Protein AF-A0A1J5F7H6-F1 (afdb_monomer_lite)

Structure (mmCIF, N/CA/C/O backbone):
data_AF-A0A1J5F7H6-F1
#
_entry.id   AF-A0A1J5F7H6-F1
#
loop_
_atom_site.group_PDB
_atom_site.id
_atom_site.type_symbol
_atom_site.label_atom_id
_atom_site.label_alt_id
_atom_site.label_comp_id
_atom_site.label_asym_id
_atom_site.label_entity_id
_atom_site.label_seq_id
_atom_site.pdbx_PDB_ins_code
_atom_site.Cartn_x
_atom_site.Cartn_y
_atom_site.Cartn_z
_atom_site.occupancy
_atom_site.B_iso_or_equiv
_atom_site.auth_seq_id
_atom_site.auth_comp_id
_atom_site.auth_asym_id
_atom_site.auth_atom_id
_atom_site.pdbx_PDB_model_num
ATOM 1 N N . MET A 1 1 ? 1.848 -36.846 8.413 1.00 49.62 1 MET A N 1
ATOM 2 C CA . MET A 1 1 ? 0.694 -36.018 8.821 1.00 49.62 1 MET A CA 1
ATOM 3 C C . MET A 1 1 ? 0.190 -35.360 7.544 1.00 49.62 1 MET A C 1
ATOM 5 O O . MET A 1 1 ? 0.989 -34.687 6.914 1.00 49.62 1 MET A O 1
ATOM 9 N N . LYS A 1 2 ? -1.017 -35.671 7.052 1.00 59.19 2 LYS A N 1
ATOM 10 C CA . LYS A 1 2 ? -1.530 -35.000 5.843 1.00 59.19 2 LYS A CA 1
ATOM 11 C C . LYS A 1 2 ? -2.037 -33.627 6.262 1.00 59.19 2 LYS A C 1
ATOM 13 O O . LYS A 1 2 ? -2.937 -33.556 7.097 1.00 59.19 2 LYS A O 1
ATOM 18 N N . GLU A 1 3 ? -1.429 -32.573 5.734 1.00 76.12 3 GLU A N 1
ATOM 19 C CA . GLU A 1 3 ? -1.922 -31.216 5.937 1.00 76.12 3 GLU A CA 1
ATOM 20 C C . GLU A 1 3 ? -3.323 -31.089 5.340 1.00 76.12 3 GLU A C 1
ATOM 22 O O . GLU A 1 3 ? -3.606 -31.599 4.255 1.00 76.12 3 GLU A O 1
ATOM 27 N N . LYS A 1 4 ? -4.224 -30.461 6.092 1.00 78.50 4 LYS A N 1
ATOM 28 C CA . LYS A 1 4 ? -5.611 -30.254 5.687 1.00 78.50 4 LYS A CA 1
ATOM 29 C C . LYS A 1 4 ? -5.735 -28.807 5.227 1.00 78.50 4 LYS A C 1
ATOM 31 O O . LYS A 1 4 ? -5.976 -27.915 6.035 1.00 78.50 4 LYS A O 1
ATOM 36 N N . TRP A 1 5 ? -5.479 -28.572 3.947 1.00 85.12 5 TRP A N 1
ATOM 37 C CA . TRP A 1 5 ? -5.621 -27.246 3.355 1.00 85.12 5 TRP A CA 1
ATOM 38 C C . TRP A 1 5 ? -7.104 -26.885 3.229 1.00 85.12 5 TRP A C 1
ATOM 40 O O . TRP A 1 5 ? -7.947 -27.740 2.955 1.00 85.12 5 TRP A O 1
ATOM 50 N N . ILE A 1 6 ? -7.433 -25.618 3.480 1.00 85.19 6 ILE A N 1
ATOM 51 C CA . ILE A 1 6 ? -8.789 -25.104 3.282 1.00 85.19 6 ILE A CA 1
ATOM 52 C C . ILE A 1 6 ? -8.943 -24.807 1.794 1.00 85.19 6 ILE A C 1
ATOM 54 O O . ILE A 1 6 ? -8.423 -23.804 1.307 1.00 85.19 6 ILE A O 1
ATOM 58 N N . GLU A 1 7 ? -9.667 -25.663 1.081 1.00 83.12 7 GLU A N 1
ATOM 59 C CA . GLU A 1 7 ? -10.004 -25.425 -0.320 1.00 83.12 7 GLU A CA 1
ATOM 60 C C . GLU A 1 7 ? -10.956 -24.227 -0.444 1.00 83.12 7 GLU A C 1
ATOM 62 O O . GLU A 1 7 ? -11.933 -24.091 0.301 1.00 83.12 7 GLU A O 1
ATOM 67 N N . LYS A 1 8 ? -10.652 -23.327 -1.382 1.00 82.06 8 LYS A N 1
ATOM 68 C CA . LYS A 1 8 ? -11.474 -22.156 -1.694 1.00 82.06 8 LYS A CA 1
ATOM 69 C C . LYS A 1 8 ? -12.119 -22.358 -3.058 1.00 82.06 8 LYS A C 1
ATOM 71 O O . LYS A 1 8 ? -11.427 -22.605 -4.039 1.00 82.06 8 LYS A O 1
ATOM 76 N N . ASN A 1 9 ? -13.442 -22.219 -3.128 1.00 89.06 9 ASN A N 1
ATOM 77 C CA . ASN A 1 9 ? -14.142 -22.152 -4.407 1.00 89.06 9 ASN A CA 1
ATOM 78 C C . ASN A 1 9 ? -14.033 -20.728 -4.963 1.00 89.06 9 ASN A C 1
ATOM 80 O O . ASN A 1 9 ? -14.822 -19.861 -4.591 1.00 89.06 9 ASN A O 1
ATOM 84 N N . VAL A 1 10 ? -13.054 -20.502 -5.839 1.00 88.94 10 VAL A N 1
ATOM 85 C CA . VAL A 1 10 ? -12.787 -19.190 -6.448 1.00 88.94 10 VAL A CA 1
ATOM 86 C C . VAL A 1 10 ? -14.008 -18.661 -7.207 1.00 88.94 10 VAL A C 1
ATOM 88 O O . VAL A 1 10 ? -14.353 -17.495 -7.060 1.00 88.94 10 VAL A O 1
ATOM 91 N N . ALA A 1 11 ? -14.729 -19.527 -7.925 1.00 89.50 11 ALA A N 1
ATOM 92 C CA . ALA A 1 11 ? -15.929 -19.142 -8.672 1.00 89.50 11 ALA A CA 1
ATOM 93 C C . ALA A 1 11 ? -17.108 -18.725 -7.771 1.00 89.50 11 ALA A C 1
ATOM 95 O O . ALA A 1 11 ? -18.069 -18.127 -8.244 1.00 89.50 11 ALA A O 1
ATOM 96 N N . GLY A 1 12 ? -17.055 -19.059 -6.477 1.00 91.50 12 GLY A N 1
ATOM 97 C CA . GLY A 1 12 ? -18.051 -18.652 -5.488 1.00 91.50 12 GLY A CA 1
ATOM 98 C C . GLY A 1 12 ? -17.746 -17.318 -4.801 1.00 91.50 12 GLY A C 1
ATOM 99 O O . GLY A 1 12 ? -18.515 -16.911 -3.931 1.00 91.50 12 GLY A O 1
ATOM 100 N N . LEU A 1 13 ? -16.629 -16.660 -5.126 1.00 91.81 13 LEU A N 1
ATOM 101 C CA . LEU A 1 13 ? -16.254 -15.384 -4.521 1.00 91.81 13 LEU A CA 1
ATOM 102 C C . LEU A 1 13 ? -16.981 -14.226 -5.212 1.00 91.81 13 LEU A C 1
ATOM 104 O O . LEU A 1 13 ? -17.046 -14.154 -6.433 1.00 91.81 13 LEU A O 1
ATOM 108 N N . SER A 1 14 ? -17.511 -13.295 -4.417 1.00 94.44 14 SER A N 1
ATOM 109 C CA . SER A 1 14 ? -18.172 -12.086 -4.930 1.00 94.44 14 SER A CA 1
ATOM 110 C C . SER A 1 14 ? -17.197 -11.063 -5.512 1.00 94.44 14 SER A C 1
ATOM 112 O O . SER A 1 14 ? -17.610 -10.172 -6.246 1.00 94.44 14 SER A O 1
ATOM 114 N N . VAL A 1 15 ? -15.924 -11.157 -5.130 1.00 93.75 15 VAL A N 1
ATOM 115 C CA . VAL A 1 15 ? -14.830 -10.313 -5.608 1.00 93.75 15 VAL A CA 1
ATOM 116 C C . VAL A 1 15 ? -13.747 -11.239 -6.128 1.00 93.75 15 VAL A C 1
ATOM 118 O O . VAL A 1 15 ? -13.384 -12.208 -5.454 1.00 93.75 15 VAL A O 1
ATOM 121 N N . GLU A 1 16 ? -13.259 -10.946 -7.328 1.00 91.31 16 GLU A N 1
ATOM 122 C CA . GLU A 1 16 ? -12.158 -11.683 -7.929 1.00 91.31 16 GLU A CA 1
ATOM 123 C C . GLU A 1 16 ? -10.892 -11.522 -7.072 1.00 91.31 16 GLU A C 1
ATOM 125 O O . GLU A 1 16 ? -10.568 -10.409 -6.651 1.00 91.31 16 GLU A O 1
ATOM 130 N N . PRO A 1 17 ? -10.178 -12.615 -6.761 1.00 91.00 17 PRO A N 1
ATOM 131 C CA . PRO A 1 17 ? -8.893 -12.519 -6.091 1.00 91.00 17 PRO A CA 1
ATOM 132 C C . PRO A 1 17 ? -7.892 -11.705 -6.912 1.00 91.00 17 PRO A C 1
ATOM 134 O O . PRO A 1 17 ? -7.690 -11.978 -8.088 1.00 91.00 17 PRO A O 1
ATOM 137 N N . ASN A 1 18 ? -7.166 -10.799 -6.254 1.00 90.94 18 ASN A N 1
ATOM 138 C CA . ASN A 1 18 ? -6.076 -10.042 -6.883 1.00 90.94 18 ASN A CA 1
ATOM 139 C C . ASN A 1 18 ? -4.932 -10.936 -7.408 1.00 90.94 18 ASN A C 1
ATOM 141 O O . ASN A 1 18 ? -4.098 -10.471 -8.174 1.00 90.94 18 ASN A O 1
ATOM 145 N N . LEU A 1 19 ? -4.856 -12.194 -6.960 1.00 90.50 19 LEU A N 1
ATOM 146 C CA . LEU A 1 19 ? -3.813 -13.148 -7.324 1.00 90.50 19 LEU A CA 1
ATOM 147 C C . LEU A 1 19 ? -4.439 -14.518 -7.597 1.00 90.50 19 LEU A C 1
ATOM 149 O O . LEU A 1 19 ? -4.644 -15.317 -6.680 1.00 90.50 19 LEU A O 1
ATOM 153 N N . LEU A 1 20 ? -4.781 -14.760 -8.861 1.00 90.69 20 LEU A N 1
ATOM 154 C CA . LEU A 1 20 ? -5.392 -16.010 -9.322 1.00 90.69 20 LEU A CA 1
ATOM 155 C C . LEU A 1 20 ? -4.360 -17.094 -9.645 1.00 90.69 20 LEU A C 1
ATOM 157 O O . LEU A 1 20 ? -4.550 -18.251 -9.272 1.00 90.69 20 LEU A O 1
ATOM 161 N N . ASP A 1 21 ? -3.276 -16.717 -10.322 1.00 91.50 21 ASP A N 1
ATOM 162 C CA . ASP A 1 21 ? -2.204 -17.619 -10.735 1.00 91.50 21 ASP A CA 1
ATOM 163 C C . ASP A 1 21 ? -0.859 -17.059 -10.282 1.00 91.50 21 ASP A C 1
ATOM 165 O O . ASP A 1 21 ? -0.268 -16.190 -10.917 1.00 91.50 21 ASP A O 1
ATOM 169 N N . TYR A 1 22 ? -0.370 -17.578 -9.160 1.00 90.94 22 TYR A N 1
ATOM 170 C CA . TYR A 1 22 ? 0.898 -17.140 -8.595 1.00 90.94 22 TYR A CA 1
ATOM 171 C C . TYR A 1 22 ? 2.075 -17.300 -9.562 1.00 90.94 22 TYR A C 1
ATOM 173 O O . TYR A 1 22 ? 2.928 -16.421 -9.617 1.00 90.94 22 TYR A O 1
ATOM 181 N N . VAL A 1 23 ? 2.141 -18.413 -10.301 1.00 94.94 23 VAL A N 1
ATOM 182 C CA . VAL A 1 23 ? 3.297 -18.714 -11.156 1.00 94.94 23 VAL A CA 1
ATOM 183 C C . VAL A 1 23 ? 3.310 -17.761 -12.339 1.00 94.94 23 VAL A C 1
ATOM 185 O O . VAL A 1 23 ? 4.333 -17.137 -12.607 1.00 94.94 23 VAL A O 1
ATOM 188 N N . SER A 1 24 ? 2.158 -17.593 -12.989 1.00 95.19 24 SER A N 1
ATOM 189 C CA . SER A 1 24 ? 2.037 -16.677 -14.120 1.00 95.19 24 SER A CA 1
ATOM 190 C C . SER A 1 24 ? 2.325 -15.231 -13.722 1.00 95.19 24 SER A C 1
ATOM 192 O O . SER A 1 24 ? 3.021 -14.534 -14.453 1.00 95.19 24 SER A O 1
ATOM 194 N N . GLU A 1 25 ? 1.824 -14.772 -12.572 1.00 94.19 25 GLU A N 1
ATOM 195 C CA . GLU A 1 25 ? 2.097 -13.410 -12.103 1.00 94.19 25 GLU A CA 1
ATOM 196 C C . GLU A 1 25 ? 3.567 -13.231 -11.713 1.00 94.19 25 GLU A C 1
ATOM 198 O O . GLU A 1 25 ? 4.187 -12.256 -12.126 1.00 94.19 25 GLU A O 1
ATOM 203 N N . TYR A 1 26 ? 4.165 -14.196 -11.007 1.00 94.19 26 TYR A N 1
ATOM 204 C CA . TYR A 1 26 ? 5.582 -14.155 -10.640 1.00 94.19 26 TYR A CA 1
ATOM 205 C C . TYR A 1 26 ? 6.505 -14.035 -11.860 1.00 94.19 26 TYR A C 1
ATOM 207 O O . TYR A 1 26 ? 7.456 -13.259 -11.833 1.00 94.19 26 TYR A O 1
ATOM 215 N N . GLU A 1 27 ? 6.214 -14.767 -12.938 1.00 96.06 27 GLU A N 1
ATOM 216 C CA . GLU A 1 27 ? 7.005 -14.732 -14.175 1.00 96.06 27 GLU A CA 1
ATOM 217 C C . GLU A 1 27 ? 6.903 -13.399 -14.934 1.00 96.06 27 GLU A C 1
ATOM 219 O O . GLU A 1 27 ? 7.797 -13.077 -15.717 1.00 96.06 27 GLU A O 1
ATOM 224 N N . LYS A 1 28 ? 5.836 -12.621 -14.716 1.00 95.06 28 LYS A N 1
ATOM 225 C CA . LYS A 1 28 ? 5.603 -11.333 -15.390 1.00 95.06 28 LYS A CA 1
ATOM 226 C C . LYS A 1 28 ? 6.183 -10.135 -14.641 1.00 95.06 28 LYS A C 1
ATOM 228 O O . LYS A 1 28 ? 6.313 -9.076 -15.246 1.00 95.06 28 LYS A O 1
ATOM 233 N N . VAL A 1 29 ? 6.492 -10.267 -13.349 1.00 93.12 29 VAL A N 1
ATOM 234 C CA . VAL A 1 29 ? 6.982 -9.141 -12.539 1.00 93.12 29 VAL A CA 1
ATOM 235 C C . VAL A 1 29 ? 8.308 -8.611 -13.091 1.00 93.12 29 VAL A C 1
ATOM 237 O O . VAL A 1 29 ? 9.275 -9.356 -13.249 1.00 93.12 29 VAL A O 1
ATOM 240 N N . SER A 1 30 ? 8.371 -7.295 -13.296 1.00 95.44 30 SER A N 1
ATOM 241 C CA . SER A 1 30 ? 9.580 -6.553 -13.655 1.00 95.44 30 SER A CA 1
ATOM 242 C C . SER A 1 30 ? 9.884 -5.493 -12.602 1.00 95.44 30 SER A C 1
ATOM 244 O O . SER A 1 30 ? 9.014 -4.714 -12.216 1.00 95.44 30 SER A O 1
ATOM 246 N N . TRP A 1 31 ? 11.139 -5.428 -12.153 1.00 93.69 31 TRP A N 1
ATOM 247 C CA . TRP A 1 31 ? 11.566 -4.386 -11.217 1.00 93.69 31 TRP A CA 1
ATOM 248 C C . TRP A 1 31 ? 11.590 -2.993 -11.844 1.00 93.69 31 TRP A C 1
ATOM 250 O O . TRP A 1 31 ? 11.416 -2.018 -11.120 1.00 93.69 31 TRP A O 1
ATOM 260 N N . ASP A 1 32 ? 11.766 -2.897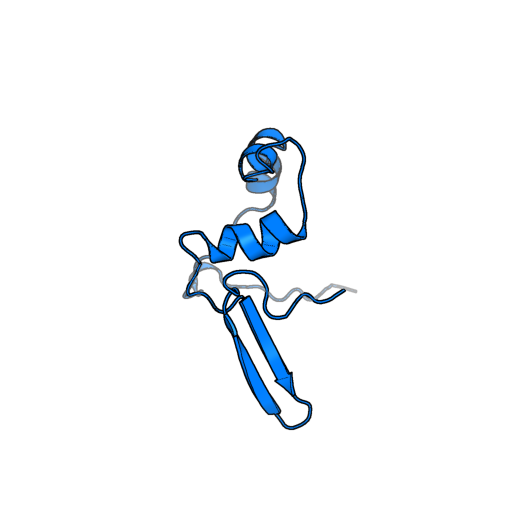 -13.163 1.00 95.31 32 ASP A N 1
ATOM 261 C CA . ASP A 1 32 ? 11.708 -1.615 -13.868 1.00 95.31 32 ASP A CA 1
ATOM 262 C C . ASP A 1 32 ? 10.275 -1.065 -13.884 1.00 95.31 32 ASP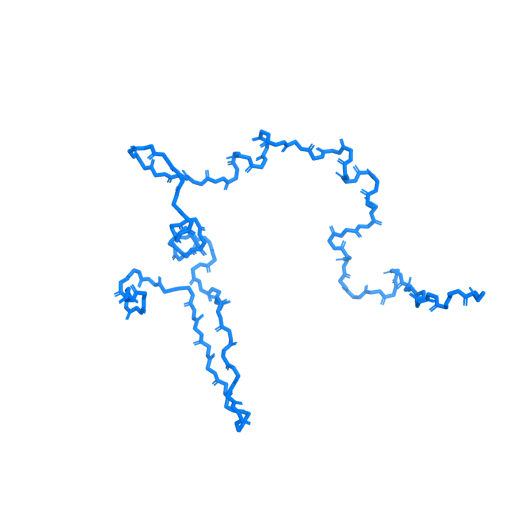 A C 1
ATOM 264 O O . ASP A 1 32 ? 10.074 0.130 -13.666 1.00 95.31 32 ASP A O 1
ATOM 268 N N . ASP A 1 33 ? 9.277 -1.942 -14.046 1.00 94.75 33 ASP A N 1
ATOM 269 C CA . ASP A 1 33 ? 7.864 -1.555 -13.986 1.00 94.75 33 ASP A CA 1
ATOM 270 C C . ASP A 1 33 ? 7.508 -1.086 -12.572 1.00 94.75 33 ASP A C 1
ATOM 272 O O . ASP A 1 33 ? 6.971 0.006 -12.408 1.00 94.75 33 ASP A O 1
ATOM 276 N N . VAL A 1 34 ? 7.915 -1.839 -11.542 1.00 92.25 34 VAL A N 1
ATOM 277 C CA . VAL A 1 34 ? 7.724 -1.449 -10.132 1.00 92.25 34 VAL A CA 1
ATOM 278 C C . VAL A 1 34 ? 8.404 -0.113 -9.823 1.00 92.25 34 VAL A C 1
ATOM 280 O O . VAL A 1 34 ? 7.827 0.729 -9.144 1.00 92.25 34 VAL A O 1
ATOM 283 N N . ALA A 1 35 ? 9.622 0.113 -10.321 1.00 90.94 35 ALA A N 1
ATOM 284 C CA . ALA A 1 35 ? 10.324 1.378 -10.121 1.00 90.94 35 ALA A CA 1
ATOM 285 C C . ALA A 1 35 ? 9.59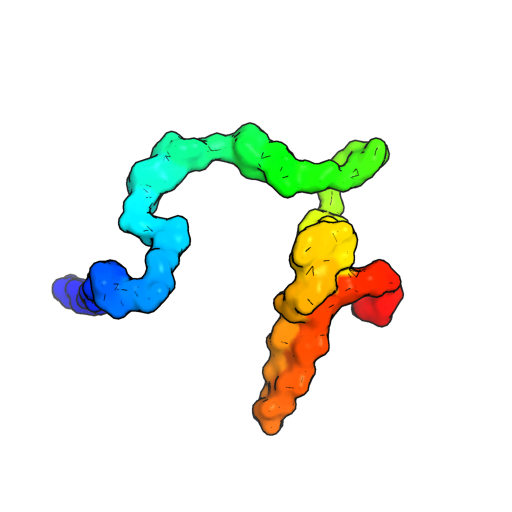1 2.561 -10.776 1.00 90.94 35 ALA A C 1
ATOM 287 O O . ALA A 1 35 ? 9.648 3.670 -10.250 1.00 90.94 35 ALA A O 1
ATOM 288 N N . SER A 1 36 ? 8.894 2.328 -11.892 1.00 91.38 36 SER A N 1
ATOM 289 C CA . SER A 1 36 ? 8.117 3.355 -12.594 1.00 91.38 36 SER A CA 1
ATOM 290 C C . SER A 1 36 ? 6.825 3.765 -11.880 1.00 91.38 36 SER A C 1
ATOM 292 O O . SER A 1 36 ? 6.261 4.804 -12.217 1.00 91.38 36 SER A O 1
ATOM 294 N N . GLU A 1 37 ? 6.369 2.985 -10.894 1.00 89.81 37 GLU A N 1
ATOM 295 C CA . GLU A 1 37 ? 5.181 3.308 -10.093 1.00 89.81 37 GLU A CA 1
ATOM 296 C C . GLU A 1 37 ? 5.452 4.343 -8.989 1.00 89.81 37 GLU A C 1
ATOM 298 O O . GLU A 1 37 ? 4.505 4.859 -8.400 1.00 89.81 37 GLU A O 1
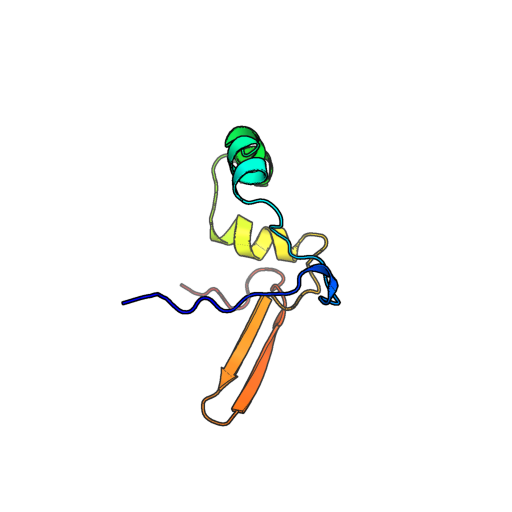ATOM 303 N N . PHE A 1 38 ? 6.720 4.651 -8.696 1.00 89.38 38 PHE A N 1
ATOM 304 C CA . PHE A 1 38 ? 7.084 5.655 -7.695 1.00 89.38 38 PHE A CA 1
ATOM 305 C C . PHE A 1 38 ? 7.162 7.054 -8.309 1.00 89.38 38 PHE A C 1
ATOM 307 O O . PHE A 1 38 ? 7.779 7.246 -9.360 1.00 89.38 38 PHE A O 1
ATOM 314 N N . ASP A 1 39 ? 6.610 8.046 -7.610 1.00 87.88 39 ASP A N 1
ATOM 315 C CA . ASP A 1 39 ? 6.617 9.441 -8.066 1.00 87.88 39 ASP A CA 1
ATOM 316 C C . ASP A 1 39 ? 8.014 10.070 -7.916 1.00 87.88 39 ASP A C 1
ATOM 318 O O . ASP A 1 39 ? 8.464 10.859 -8.755 1.00 87.88 39 ASP A O 1
ATOM 322 N N . GLY A 1 40 ? 8.729 9.703 -6.850 1.00 86.62 40 GLY A N 1
ATOM 323 C CA . GLY A 1 40 ? 10.025 10.258 -6.489 1.00 86.62 40 GLY A CA 1
ATOM 324 C C . GLY A 1 40 ? 9.962 11.721 -6.052 1.00 86.62 40 GLY A C 1
ATOM 325 O O . GLY A 1 40 ? 8.920 12.377 -6.024 1.00 86.62 40 GLY A O 1
ATOM 326 N N . LEU A 1 41 ? 11.126 12.273 -5.699 1.00 83.38 41 LEU A N 1
ATOM 327 C CA . LEU A 1 41 ? 11.255 13.690 -5.356 1.00 83.38 41 LEU A CA 1
ATOM 328 C C . LEU A 1 41 ? 11.804 14.528 -6.524 1.00 83.38 41 LEU A C 1
ATOM 330 O O . LEU A 1 41 ? 12.744 14.098 -7.201 1.00 83.38 41 LEU A O 1
ATOM 334 N N . PRO A 1 42 ? 11.337 15.787 -6.700 1.00 76.75 42 PRO A N 1
ATOM 335 C CA . PRO A 1 42 ? 11.798 16.681 -7.771 1.00 76.75 42 PRO A CA 1
ATOM 336 C C . PRO A 1 42 ? 13.315 16.926 -7.812 1.00 76.75 42 PRO A C 1
ATOM 338 O O . PRO A 1 42 ? 13.856 17.281 -8.855 1.00 76.75 42 PRO A O 1
ATOM 341 N N . SER A 1 43 ? 14.008 16.770 -6.680 1.00 73.00 43 SER A N 1
ATOM 342 C CA . SER A 1 43 ? 15.453 16.988 -6.534 1.00 73.00 43 SER A CA 1
ATOM 343 C C . SER A 1 43 ? 16.256 15.693 -6.344 1.00 73.00 43 SER A C 1
ATOM 345 O O . SER A 1 43 ? 17.342 15.741 -5.770 1.00 73.00 43 SER A O 1
ATOM 347 N N . PHE A 1 44 ? 15.739 14.578 -6.873 1.00 69.94 44 PHE A N 1
ATOM 348 C CA . PHE A 1 44 ? 16.255 13.204 -6.803 1.00 69.94 44 PHE A CA 1
ATOM 349 C C . PHE A 1 44 ? 16.019 12.477 -5.474 1.00 69.94 44 PHE A C 1
ATOM 351 O O . PHE A 1 44 ? 16.174 13.035 -4.389 1.00 69.94 44 PHE A O 1
ATOM 358 N N . GLY A 1 45 ? 15.714 11.182 -5.597 1.00 84.31 45 GLY A N 1
ATOM 359 C CA . GLY A 1 45 ? 15.581 10.238 -4.491 1.00 84.31 45 GLY A CA 1
ATOM 360 C C . GLY A 1 45 ? 14.150 9.765 -4.255 1.00 84.31 45 GLY A C 1
ATOM 361 O O . GLY A 1 45 ? 13.195 10.325 -4.789 1.00 84.31 45 GLY A O 1
ATOM 362 N N . LEU A 1 46 ? 14.042 8.720 -3.439 1.00 88.00 46 LEU A N 1
ATOM 363 C CA . LEU A 1 46 ? 12.787 8.210 -2.901 1.00 88.00 46 LEU A CA 1
ATOM 364 C C . LEU A 1 46 ? 12.716 8.580 -1.421 1.00 88.00 46 LEU A C 1
ATOM 366 O O . LEU A 1 46 ? 13.687 8.381 -0.685 1.00 88.00 46 LEU A O 1
ATOM 370 N N . ASP A 1 47 ? 11.569 9.087 -0.986 1.00 88.44 47 ASP A N 1
ATOM 371 C CA . ASP A 1 47 ? 11.264 9.301 0.425 1.00 88.44 47 ASP A CA 1
ATOM 372 C C . ASP A 1 47 ? 10.045 8.458 0.794 1.00 88.44 47 ASP A C 1
ATOM 374 O O . ASP A 1 47 ? 8.966 8.614 0.234 1.00 88.44 47 ASP A O 1
ATOM 378 N N . ILE A 1 48 ? 10.223 7.543 1.748 1.00 87.44 48 ILE A N 1
ATOM 379 C CA . ILE A 1 48 ? 9.187 6.576 2.125 1.00 87.44 48 ILE A CA 1
ATOM 380 C C . ILE A 1 48 ? 7.926 7.278 2.645 1.00 87.44 48 ILE A C 1
ATOM 382 O O . ILE A 1 48 ? 6.822 6.795 2.389 1.00 87.44 48 ILE A O 1
ATOM 386 N N . ALA A 1 49 ? 8.069 8.391 3.375 1.00 85.50 49 ALA A N 1
ATOM 387 C CA . ALA A 1 49 ? 6.916 9.146 3.851 1.00 85.50 49 ALA A CA 1
ATOM 388 C C . ALA A 1 49 ? 6.178 9.758 2.660 1.00 85.50 49 ALA A C 1
ATOM 390 O O . ALA A 1 49 ? 4.977 9.521 2.532 1.00 85.50 49 ALA A O 1
ATOM 391 N N . TYR A 1 50 ? 6.921 10.406 1.756 1.00 86.25 50 TYR A N 1
ATOM 392 C CA . TYR A 1 50 ? 6.355 11.030 0.564 1.00 86.25 50 TYR A CA 1
ATOM 393 C C . TYR A 1 50 ? 5.557 10.041 -0.289 1.00 86.25 50 TYR A C 1
ATOM 395 O O . TYR A 1 50 ? 4.383 10.283 -0.554 1.00 86.25 50 TYR A O 1
ATOM 403 N N . GLU A 1 51 ? 6.148 8.902 -0.650 1.00 88.44 51 GLU A N 1
ATOM 404 C CA . GLU A 1 51 ? 5.483 7.896 -1.493 1.00 88.44 51 GLU A CA 1
ATOM 405 C C . GLU A 1 51 ? 4.255 7.282 -0.798 1.00 88.44 51 GLU A C 1
ATOM 407 O O . GLU A 1 51 ? 3.228 7.028 -1.420 1.00 88.44 51 GLU A O 1
ATOM 412 N N . SER A 1 52 ? 4.328 7.060 0.520 1.00 86.31 52 SER A N 1
ATOM 413 C CA . SER A 1 52 ? 3.269 6.344 1.247 1.00 86.31 52 SER A CA 1
ATOM 414 C C . SER A 1 52 ? 2.111 7.241 1.690 1.00 86.31 52 SER A C 1
ATOM 416 O O . SER A 1 52 ? 0.983 6.762 1.841 1.00 86.31 52 SER A O 1
ATOM 418 N N . VAL A 1 53 ? 2.380 8.520 1.962 1.00 83.50 53 VAL A N 1
ATOM 419 C CA . VAL A 1 53 ? 1.433 9.449 2.594 1.00 83.50 53 VAL A CA 1
ATOM 420 C C . VAL A 1 53 ? 1.126 10.616 1.668 1.00 83.50 53 VAL A C 1
ATOM 422 O O . VAL A 1 53 ? -0.031 10.796 1.286 1.00 83.50 53 VAL A O 1
ATOM 425 N N . GLU A 1 54 ? 2.127 11.417 1.305 1.00 82.00 54 GLU A N 1
ATOM 426 C CA . GLU A 1 54 ? 1.916 12.637 0.524 1.00 82.00 54 GLU A CA 1
ATOM 427 C C . GLU A 1 54 ? 1.472 12.362 -0.919 1.00 82.00 54 GLU A C 1
ATOM 429 O O . GLU A 1 54 ? 0.577 13.059 -1.403 1.00 82.00 54 GLU A O 1
ATOM 434 N N . GLY A 1 55 ? 2.028 11.353 -1.592 1.00 80.88 55 GLY A N 1
ATOM 435 C CA . GLY A 1 55 ? 1.615 10.940 -2.939 1.00 80.88 55 GLY A CA 1
ATOM 436 C C . GLY A 1 55 ? 0.131 10.569 -2.967 1.00 80.88 55 GLY A C 1
ATOM 437 O O . GLY A 1 55 ? -0.663 11.132 -3.724 1.00 80.88 55 GLY A O 1
ATOM 438 N N . HIS A 1 56 ? -0.304 9.732 -2.022 1.00 82.25 56 HIS A N 1
ATOM 439 C CA . HIS A 1 56 ? -1.713 9.357 -1.880 1.00 82.25 56 HIS A CA 1
ATOM 440 C C . HIS A 1 56 ? -2.625 10.522 -1.477 1.00 82.25 56 HIS A C 1
ATOM 442 O O . HIS A 1 56 ? -3.753 10.614 -1.969 1.00 82.25 56 HIS A O 1
ATOM 448 N N . ALA A 1 57 ? -2.164 11.417 -0.599 1.00 83.12 57 ALA A N 1
ATOM 449 C CA . ALA A 1 57 ? -2.938 12.577 -0.159 1.00 83.12 57 ALA A CA 1
ATOM 450 C C . ALA A 1 57 ? -3.162 13.601 -1.282 1.00 83.12 57 ALA A C 1
ATOM 452 O O . ALA A 1 57 ? -4.177 14.299 -1.267 1.00 83.12 57 ALA A O 1
ATOM 453 N N . ASN A 1 58 ? -2.247 13.682 -2.251 1.00 82.69 58 ASN A N 1
ATOM 454 C CA . ASN A 1 58 ? -2.333 14.604 -3.386 1.00 82.69 58 ASN A CA 1
ATOM 455 C C . ASN A 1 58 ? -2.884 13.953 -4.672 1.00 82.69 58 ASN A C 1
ATOM 457 O O . ASN A 1 58 ? -3.135 14.661 -5.647 1.00 82.69 58 ASN A O 1
ATOM 461 N N . GLY A 1 59 ? -3.084 12.632 -4.681 1.00 80.31 59 GLY A N 1
ATOM 462 C CA . GLY A 1 59 ? -3.567 11.868 -5.831 1.00 80.31 59 GLY A CA 1
ATOM 463 C C . GLY A 1 59 ? -5.062 11.533 -5.800 1.00 80.31 59 GLY A C 1
ATOM 464 O O . GLY A 1 59 ? -5.848 12.047 -5.001 1.00 80.31 59 GLY A O 1
ATOM 465 N N . ALA A 1 60 ? -5.467 10.600 -6.665 1.00 84.56 60 ALA A N 1
ATOM 466 C CA . ALA A 1 60 ? -6.859 10.148 -6.786 1.00 84.56 60 ALA A CA 1
ATOM 467 C C . ALA A 1 60 ? -7.429 9.529 -5.492 1.00 84.56 60 ALA A C 1
ATOM 469 O O . ALA A 1 60 ? -8.645 9.480 -5.308 1.00 84.56 60 ALA A O 1
ATOM 470 N N . LEU A 1 61 ? -6.556 9.078 -4.586 1.00 83.75 61 LEU A N 1
ATOM 471 C CA . LEU A 1 61 ? -6.914 8.429 -3.324 1.00 83.75 61 LEU A CA 1
ATOM 472 C C . LEU A 1 61 ? -6.999 9.407 -2.140 1.00 83.75 61 LEU A C 1
ATOM 474 O O . LEU A 1 61 ? -7.114 8.966 -1.000 1.00 83.75 61 LEU A O 1
ATOM 478 N N . THR A 1 62 ? -6.989 10.721 -2.385 1.00 83.44 62 THR A N 1
ATOM 479 C CA . THR A 1 62 ? -6.992 11.764 -1.338 1.00 83.44 62 THR A CA 1
ATOM 480 C C . THR A 1 62 ? -8.114 11.609 -0.300 1.00 83.44 62 THR A C 1
ATOM 482 O O . THR A 1 62 ? -7.916 11.856 0.887 1.00 83.44 62 THR A O 1
ATOM 485 N N . ASN A 1 63 ? -9.286 11.121 -0.722 1.00 84.12 63 ASN A N 1
ATOM 486 C CA . ASN A 1 63 ? -10.449 10.938 0.152 1.00 84.12 63 ASN A CA 1
ATOM 487 C C . ASN A 1 63 ? -10.523 9.546 0.802 1.00 84.12 63 ASN A C 1
ATOM 489 O O . ASN A 1 63 ? -11.471 9.265 1.540 1.00 84.12 63 ASN A O 1
ATOM 493 N N . ASN A 1 64 ? -9.557 8.664 0.539 1.00 87.31 64 ASN A N 1
ATOM 494 C CA . ASN A 1 64 ? -9.544 7.339 1.139 1.00 87.31 64 ASN A CA 1
ATOM 495 C C . ASN A 1 64 ? -9.083 7.407 2.598 1.00 87.31 64 ASN 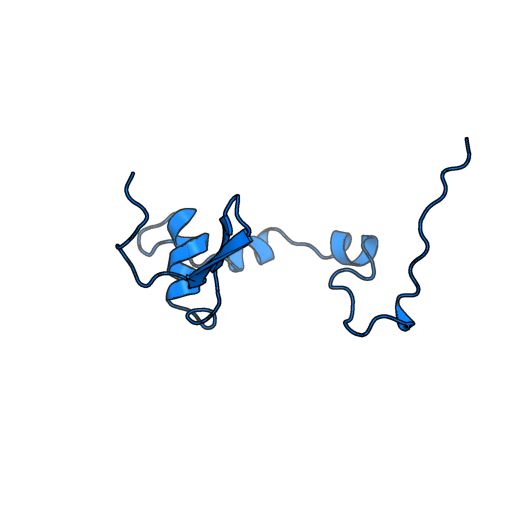A C 1
ATOM 497 O O . ASN A 1 64 ? -8.211 8.190 2.982 1.00 87.31 64 ASN A O 1
ATOM 501 N N . THR A 1 65 ? -9.672 6.544 3.429 1.00 88.94 65 THR A N 1
ATOM 502 C CA . THR A 1 65 ? -9.173 6.329 4.790 1.00 88.94 65 THR A CA 1
ATOM 503 C C . THR A 1 65 ? -7.837 5.598 4.714 1.00 88.94 65 THR A C 1
ATOM 505 O O . THR A 1 65 ? -7.791 4.475 4.220 1.00 88.94 65 THR A O 1
ATOM 508 N N . ALA A 1 66 ? -6.773 6.219 5.223 1.00 88.25 66 ALA A N 1
ATOM 509 C CA . ALA A 1 66 ? -5.436 5.634 5.255 1.00 88.25 66 ALA A CA 1
ATOM 510 C C . ALA A 1 66 ? -5.233 4.731 6.479 1.00 88.25 66 ALA A C 1
ATOM 512 O O . ALA A 1 66 ? -4.575 3.698 6.394 1.00 88.25 66 ALA A O 1
ATOM 513 N N . LEU A 1 67 ? -5.810 5.107 7.625 1.00 89.88 67 LEU A N 1
ATOM 514 C CA . LEU A 1 67 ? -5.670 4.362 8.873 1.00 89.88 67 LEU A CA 1
ATOM 515 C C . LEU A 1 67 ? -6.998 4.309 9.639 1.00 89.88 67 LEU A C 1
ATOM 517 O O . LEU A 1 67 ? -7.633 5.331 9.884 1.00 89.88 67 LEU A O 1
ATOM 521 N N . LEU A 1 68 ? -7.386 3.104 10.061 1.00 91.88 68 LEU A N 1
ATOM 522 C CA . LEU A 1 68 ? -8.450 2.863 11.037 1.00 91.88 68 LEU A CA 1
ATOM 523 C C . LEU A 1 68 ? -7.799 2.504 12.374 1.00 91.88 68 LEU A C 1
ATOM 525 O O . LEU A 1 68 ? -7.181 1.447 12.507 1.00 91.88 68 LEU A O 1
ATOM 529 N N . TRP A 1 69 ? -7.943 3.374 13.367 1.00 94.81 69 TRP A N 1
ATOM 530 C CA . TRP A 1 69 ? -7.532 3.087 14.734 1.00 94.81 69 TRP A CA 1
ATOM 531 C C . TRP A 1 69 ? -8.667 2.402 15.494 1.00 94.81 69 TRP A C 1
ATOM 533 O O . TRP A 1 69 ? -9.807 2.868 15.472 1.00 94.81 69 TRP A O 1
ATOM 543 N N . LEU A 1 70 ? -8.336 1.301 16.172 1.00 96.50 70 LEU A N 1
ATOM 544 C CA . LEU A 1 70 ? -9.241 0.544 17.032 1.00 96.50 70 LEU A CA 1
ATOM 545 C C . LEU A 1 70 ? -8.750 0.640 18.479 1.00 96.50 70 LEU A C 1
ATOM 547 O O . LEU A 1 70 ? -7.701 0.093 18.826 1.00 96.50 70 LEU A O 1
ATOM 551 N N . GLY A 1 71 ? -9.508 1.336 19.320 1.00 96.06 71 GLY A N 1
ATOM 552 C CA . GLY A 1 71 ? -9.213 1.495 20.737 1.00 96.06 71 GLY A CA 1
ATOM 553 C C . GLY A 1 71 ? -9.532 0.241 21.548 1.00 96.06 71 GLY A C 1
ATOM 554 O O . GLY A 1 71 ? -10.359 -0.593 21.170 1.00 96.06 71 GLY A O 1
ATOM 555 N N . GLN A 1 72 ? -8.912 0.131 22.725 1.00 95.44 72 GLN A N 1
ATOM 556 C CA . GLN A 1 72 ? -9.088 -1.007 23.637 1.00 95.44 72 GLN A CA 1
ATOM 557 C C . GLN A 1 72 ? -10.559 -1.241 24.024 1.00 95.44 72 GLN A C 1
ATOM 559 O O . GLN A 1 72 ? -10.978 -2.383 24.214 1.00 95.44 72 GLN A O 1
ATOM 564 N N . ASN A 1 73 ? -11.357 -0.171 24.071 1.00 96.25 73 ASN A N 1
ATOM 565 C CA . ASN A 1 73 ? -12.780 -0.208 24.407 1.00 96.25 73 ASN A CA 1
ATOM 566 C C . ASN A 1 73 ? -13.697 -0.215 23.171 1.00 96.25 73 ASN A C 1
ATOM 568 O O . ASN A 1 73 ? -14.833 0.247 23.250 1.00 96.25 73 ASN A O 1
ATOM 572 N N . ARG A 1 74 ? -13.224 -0.748 22.032 1.00 93.81 74 ARG A N 1
ATOM 573 C CA . ARG A 1 74 ? -13.944 -0.758 20.737 1.00 93.81 74 ARG A CA 1
ATOM 574 C C . ARG A 1 74 ? -14.257 0.635 20.187 1.00 93.81 74 ARG A C 1
ATOM 576 O O . ARG A 1 74 ? -15.178 0.799 19.392 1.00 93.81 74 ARG A O 1
ATOM 583 N N . GLU A 1 75 ? -13.485 1.628 20.601 1.00 97.00 75 GLU A N 1
ATOM 584 C CA . GLU A 1 75 ? -13.495 2.943 19.975 1.00 97.00 75 GLU A CA 1
ATOM 585 C C . GLU A 1 75 ? -12.925 2.822 18.563 1.00 97.00 75 GLU A C 1
ATOM 587 O O . GLU A 1 75 ? -12.038 2.006 18.306 1.00 97.00 75 GLU A O 1
ATOM 592 N N . THR A 1 76 ? -13.440 3.628 17.646 1.00 96.44 76 THR A N 1
ATOM 593 C CA . THR A 1 76 ? -12.981 3.639 16.260 1.00 96.44 76 THR A CA 1
ATOM 594 C C . THR A 1 76 ? -12.693 5.065 15.844 1.00 96.44 76 THR A C 1
ATOM 596 O O . THR A 1 76 ? -13.565 5.924 15.981 1.00 96.44 76 THR A O 1
ATOM 599 N N . GLU A 1 77 ? -11.513 5.304 15.287 1.00 94.06 77 GLU A N 1
ATOM 600 C CA . GLU A 1 77 ? -11.169 6.588 14.681 1.00 94.06 77 GLU A CA 1
ATOM 601 C C . GLU A 1 77 ? -10.615 6.366 13.275 1.00 94.06 77 GLU A C 1
ATOM 603 O O . GLU A 1 77 ? -9.757 5.510 13.055 1.00 94.06 77 GLU A O 1
ATOM 608 N N . LEU A 1 78 ? -11.144 7.120 12.313 1.00 91.25 78 LEU A N 1
ATOM 609 C CA . LEU A 1 78 ? -10.720 7.074 10.919 1.00 91.25 78 LEU A CA 1
ATOM 610 C C . LEU A 1 78 ? -9.792 8.251 10.650 1.00 91.25 78 LEU A C 1
ATOM 612 O O . LEU A 1 78 ? -10.152 9.407 10.873 1.00 91.25 78 LEU A O 1
ATOM 616 N N . TYR A 1 79 ? -8.622 7.946 10.114 1.00 83.44 79 TYR A N 1
ATOM 617 C CA . TYR A 1 79 ? -7.638 8.918 9.681 1.00 83.44 79 TYR A CA 1
ATOM 618 C C . TYR A 1 79 ? -7.558 8.859 8.149 1.00 83.44 79 TYR A C 1
ATOM 620 O O . TYR A 1 79 ? -6.979 7.913 7.602 1.00 83.44 79 TYR A O 1
ATOM 628 N N . PRO A 1 80 ? -8.168 9.821 7.431 1.00 78.75 80 PRO A N 1
ATOM 629 C CA . PRO A 1 80 ? -7.964 9.958 5.993 1.00 78.75 80 PRO A CA 1
ATOM 630 C C . PRO A 1 80 ? -6.510 10.319 5.695 1.00 78.75 80 PRO A C 1
ATOM 632 O O . PRO A 1 80 ? -5.820 10.850 6.573 1.00 78.75 80 PRO A O 1
ATOM 635 N N . SER A 1 81 ? -6.054 10.046 4.469 1.00 71.25 81 SER A N 1
ATOM 636 C CA . SER A 1 81 ? -4.745 10.509 3.992 1.00 71.25 81 SER A CA 1
ATOM 637 C C . SER A 1 81 ? -4.604 12.009 4.286 1.00 71.25 81 SER A C 1
ATOM 639 O O . SER A 1 81 ? -5.386 12.810 3.767 1.00 71.25 81 SER A O 1
ATOM 641 N N . PRO A 1 82 ? -3.699 12.423 5.191 1.00 62.41 82 PRO A N 1
ATOM 642 C CA . PRO A 1 82 ? -3.704 13.788 5.682 1.00 62.41 82 PRO A CA 1
ATOM 643 C C . PRO A 1 82 ? -3.186 14.736 4.594 1.00 62.41 82 PRO A C 1
ATOM 645 O O . PRO A 1 82 ? -2.071 14.540 4.111 1.00 62.41 82 PRO A O 1
ATOM 648 N N . PRO A 1 83 ? -3.899 15.826 4.257 1.00 52.81 83 PRO A N 1
ATOM 649 C CA . PRO A 1 83 ? -3.255 16.936 3.580 1.00 52.81 83 PRO A CA 1
ATOM 650 C C . PRO A 1 83 ? -2.201 17.518 4.531 1.00 52.81 83 PRO A C 1
ATOM 652 O O . PRO A 1 83 ? -2.458 17.735 5.719 1.00 52.81 83 PRO A O 1
ATOM 655 N N . SER A 1 84 ? -1.003 17.690 3.982 1.00 51.16 84 SER A N 1
ATOM 656 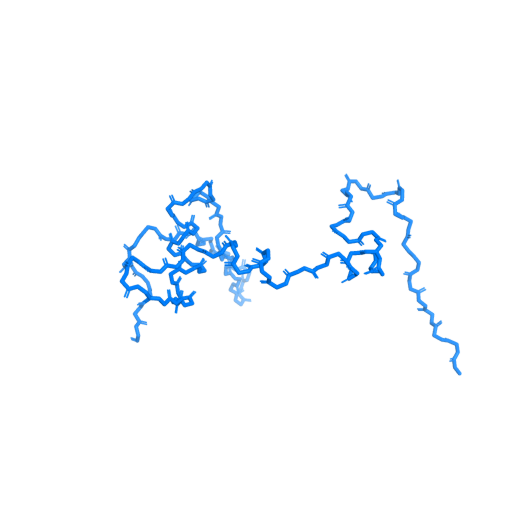C CA . SER A 1 84 ? 0.280 17.978 4.628 1.00 51.16 84 SER A CA 1
ATOM 657 C C . SER A 1 84 ? 0.269 18.647 6.033 1.00 51.16 84 SER A C 1
ATOM 659 O O . SER A 1 84 ? -0.436 19.624 6.297 1.00 51.16 84 SER A O 1
ATOM 661 N N . HIS A 1 85 ? 1.168 18.155 6.905 1.00 50.09 85 HIS A N 1
ATOM 662 C CA . HIS A 1 85 ? 1.734 18.787 8.124 1.00 50.09 85 HIS A CA 1
ATOM 663 C C . HIS A 1 85 ? 1.101 18.576 9.517 1.00 50.09 85 HIS A C 1
ATOM 665 O O . HIS A 1 85 ? 1.665 19.082 10.489 1.00 50.09 85 HIS A O 1
ATOM 671 N N . ARG A 1 86 ? -0.010 17.847 9.714 1.00 50.34 86 ARG A N 1
ATOM 672 C CA . ARG A 1 86 ? -0.687 17.887 11.039 1.00 50.34 86 ARG A CA 1
ATOM 673 C C . ARG A 1 86 ? -0.343 16.820 12.085 1.00 50.34 86 ARG A C 1
ATOM 675 O O . ARG A 1 86 ? -0.609 17.079 13.260 1.00 50.34 86 ARG A O 1
ATOM 682 N N . LYS A 1 87 ? 0.224 15.658 11.737 1.00 51.75 87 LYS A N 1
ATOM 683 C CA . LYS A 1 87 ? 0.374 14.554 12.720 1.00 51.75 87 LYS A CA 1
ATOM 684 C C . LYS A 1 87 ? 1.695 13.779 12.689 1.00 51.75 87 LYS A C 1
ATOM 686 O O . LYS A 1 87 ? 2.036 13.203 13.716 1.00 51.75 87 LYS A O 1
ATOM 691 N N . CYS A 1 88 ? 2.473 13.820 11.607 1.00 50.19 88 CYS A N 1
ATOM 692 C CA . CYS A 1 88 ? 3.808 13.213 11.570 1.00 50.19 88 CYS A CA 1
ATOM 693 C C . CYS A 1 88 ? 4.830 14.140 12.246 1.00 50.19 88 CYS A C 1
ATOM 695 O O . CYS A 1 88 ? 5.689 14.729 11.596 1.00 50.19 88 CYS A O 1
ATOM 697 N N . LYS A 1 89 ? 4.698 14.350 13.559 1.00 44.31 89 LYS A N 1
ATOM 698 C CA . LYS A 1 89 ? 5.806 14.903 14.340 1.00 44.31 89 LYS A CA 1
ATOM 699 C C . LYS A 1 89 ? 6.800 13.773 14.603 1.00 44.31 89 LYS A C 1
ATOM 701 O O . LYS A 1 89 ? 6.385 12.704 15.043 1.00 44.31 89 LYS A O 1
ATOM 706 N N . ARG A 1 90 ? 8.073 14.031 14.288 1.00 41.06 90 ARG A N 1
ATOM 707 C CA . ARG A 1 90 ? 9.213 13.254 14.793 1.00 41.06 90 ARG A CA 1
ATOM 708 C C . ARG A 1 90 ? 9.198 13.196 16.317 1.00 41.06 90 ARG A C 1
ATOM 710 O O . ARG A 1 90 ? 8.776 14.210 16.923 1.00 41.06 90 ARG A O 1
#

Secondary structure (DSSP, 8-state):
---------GGG-SS--S-S-HHHHHHH--HHHHHHT----TTSS--HHIIIIIHHHHSTTTTSEEEEEE-TTS-EEEEE---SSSS---

pLDDT: mean 83.76, std 13.61, range [41.06, 97.0]

Radius of gyration: 19.32 Å; chains: 1; bounding box: 34×55×40 Å

Sequence (90 aa):
MKEKWIEKNVAGLSVEPNLLDYVSEYEKVSWDDVASEFDGLPSFGLDIAYESVEGHANGALTNNTALLWLGQNRETELYPSPPSHRKCKR

Foldseek 3Di:
DDDDDDDDDQVPDPDHDPPDDPVVVVVPDDPVVVVVLAPADPVDDDDPCCRLQVCCCPDPNVQPFSDWDQDPVRDTDTHGRDDDDDPPDD